Protein AF-A0A2E4WDE8-F1 (afdb_monomer_lite)

Radius of gyration: 20.89 Å; chains: 1; bounding box: 68×28×37 Å

Foldseek 3Di:
DCPVVVVVVVVVVVVVVVVVVPVPPAFDADDDDLQPQARHWYWDQDPVRDIWTAGAHPNDGPTQDDDDFKGKAADDDPNHHDDFIWIAGNVGDIDTD

Secondary structure (DSSP, 8-state):
-HHHHHHHHHHHHHHHHHHHHT---PPPBP-S-GGG--SEEEEEE-TTS-EEEEEEETTEEEES--STTEEEEEEEETTEEEEEEEEEETTS-EEE-

Structure (mmCIF, N/CA/C/O backbone):
data_AF-A0A2E4WDE8-F1
#
_entry.id   AF-A0A2E4WDE8-F1
#
loop_
_atom_site.group_PDB
_atom_site.id
_atom_site.type_symbol
_atom_site.label_atom_id
_atom_site.label_alt_id
_atom_site.label_comp_id
_atom_site.label_asym_id
_atom_site.label_entity_id
_atom_site.label_seq_id
_atom_site.pdbx_PDB_ins_code
_atom_site.Cartn_x
_atom_site.Cartn_y
_atom_site.Cartn_z
_atom_site.occupancy
_atom_site.B_iso_or_equiv
_atom_site.auth_seq_id
_atom_site.auth_comp_id
_atom_site.auth_asym_id
_atom_site.auth_atom_id
_atom_site.pdbx_PDB_model_num
ATOM 1 N N . MET A 1 1 ? -55.216 -14.079 -14.958 1.00 58.38 1 MET A N 1
ATOM 2 C CA . MET A 1 1 ? -54.061 -14.971 -15.204 1.00 58.38 1 MET A CA 1
ATOM 3 C C . MET A 1 1 ? -52.707 -14.242 -15.320 1.00 58.38 1 MET A C 1
ATOM 5 O O . MET A 1 1 ? -51.706 -14.833 -14.955 1.00 58.38 1 MET A O 1
ATOM 9 N N . GLY A 1 2 ? -52.631 -12.964 -15.734 1.00 60.12 2 GLY A N 1
ATOM 10 C CA . GLY A 1 2 ? -51.340 -12.286 -16.002 1.00 60.12 2 GLY A CA 1
ATOM 11 C C . GLY A 1 2 ? -50.554 -11.700 -14.812 1.00 60.12 2 GLY A C 1
ATOM 12 O O . GLY A 1 2 ? -49.348 -11.511 -14.917 1.00 60.12 2 GLY A O 1
ATOM 13 N N . ARG A 1 3 ? -51.184 -11.439 -13.657 1.00 64.31 3 ARG A N 1
ATOM 14 C CA . ARG A 1 3 ? -50.536 -10.714 -12.536 1.00 64.31 3 ARG A CA 1
ATOM 15 C C . ARG A 1 3 ? -49.392 -11.491 -11.868 1.00 64.31 3 ARG A C 1
ATOM 17 O O . ARG A 1 3 ? -48.449 -10.881 -11.385 1.00 64.31 3 ARG A O 1
ATOM 24 N N . ASN A 1 4 ? -49.47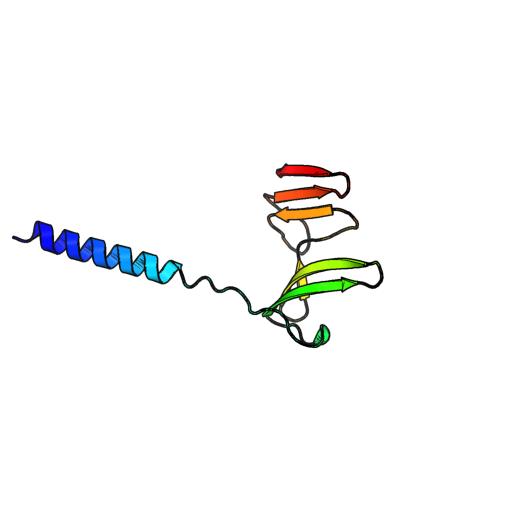4 -12.822 -11.849 1.00 68.06 4 ASN A N 1
ATOM 25 C CA . ASN A 1 4 ? -48.455 -13.689 -11.244 1.00 68.06 4 ASN A CA 1
ATOM 26 C C . ASN A 1 4 ? -47.269 -13.927 -12.190 1.00 68.06 4 ASN A C 1
ATOM 28 O O . ASN A 1 4 ? -46.141 -14.046 -11.733 1.00 68.06 4 ASN A O 1
ATOM 32 N N . ILE A 1 5 ? -47.515 -13.914 -13.504 1.00 73.81 5 ILE A N 1
ATOM 33 C CA . ILE A 1 5 ? -46.475 -14.048 -14.534 1.00 73.81 5 ILE A CA 1
ATOM 34 C C . ILE A 1 5 ? -45.581 -12.804 -14.538 1.00 73.81 5 ILE A C 1
ATOM 36 O O . ILE A 1 5 ? -44.364 -12.931 -14.525 1.00 73.81 5 ILE A O 1
ATOM 40 N N . VAL A 1 6 ? -46.173 -11.606 -14.456 1.00 76.94 6 VAL A N 1
ATOM 41 C CA . VAL A 1 6 ? -45.413 -10.345 -14.378 1.00 76.94 6 VAL A CA 1
ATOM 42 C C . VAL A 1 6 ? -44.604 -10.257 -13.082 1.00 76.94 6 VAL A C 1
ATOM 44 O O . VAL A 1 6 ? -43.461 -9.821 -13.112 1.00 76.94 6 VAL A O 1
ATOM 47 N N . LYS A 1 7 ? -45.154 -10.726 -11.952 1.00 74.00 7 LYS A N 1
ATOM 48 C CA . LYS A 1 7 ? -44.416 -10.800 -10.680 1.00 74.00 7 LYS A CA 1
ATOM 49 C C . LYS A 1 7 ? -43.238 -11.770 -10.751 1.00 74.00 7 LYS A C 1
ATOM 51 O O . LYS A 1 7 ? -42.160 -11.392 -10.317 1.00 74.00 7 LYS A O 1
ATOM 56 N N . ASN A 1 8 ? -43.425 -12.960 -11.329 1.00 76.88 8 ASN A N 1
ATOM 57 C CA . ASN A 1 8 ? -42.338 -13.922 -11.534 1.00 76.88 8 ASN A CA 1
ATOM 58 C C . ASN A 1 8 ? -41.267 -13.389 -12.491 1.00 76.88 8 ASN A C 1
ATOM 60 O O . ASN A 1 8 ? -40.083 -13.603 -12.272 1.00 76.88 8 ASN A O 1
ATOM 64 N N . LEU A 1 9 ? -41.665 -12.679 -13.546 1.00 77.69 9 LEU A N 1
ATOM 65 C CA . LEU A 1 9 ? -40.717 -12.085 -14.484 1.00 77.69 9 LEU A CA 1
ATOM 66 C C . LEU A 1 9 ? -39.915 -10.953 -13.825 1.00 77.69 9 LEU A C 1
ATOM 68 O O . LEU A 1 9 ? -38.704 -10.866 -14.008 1.00 77.69 9 LEU A O 1
ATOM 72 N N . LEU A 1 10 ? -40.576 -10.130 -13.006 1.00 82.50 10 LEU A N 1
ATOM 73 C CA . LEU A 1 10 ? -39.938 -9.055 -12.252 1.00 82.50 10 LEU A CA 1
ATOM 74 C C . LEU A 1 10 ? -38.983 -9.602 -11.183 1.00 82.50 10 LEU A C 1
ATOM 76 O O . LEU A 1 10 ? -37.879 -9.086 -11.040 1.00 82.50 10 LEU A O 1
ATOM 80 N N . THR A 1 11 ? -39.357 -10.665 -10.464 1.00 85.12 11 THR A N 1
ATOM 81 C CA . THR A 1 11 ? -38.459 -11.302 -9.488 1.00 85.12 11 THR A CA 1
ATOM 82 C C . THR A 1 11 ? -37.254 -11.949 -10.162 1.00 85.12 11 THR A C 1
ATOM 84 O O . THR A 1 11 ? -36.149 -11.816 -9.647 1.00 85.12 11 THR A O 1
ATOM 87 N N . ILE A 1 12 ? -37.418 -12.574 -11.333 1.00 87.31 12 ILE A N 1
ATOM 88 C CA . ILE A 1 12 ? -36.296 -13.111 -12.121 1.00 87.31 12 ILE A CA 1
ATOM 89 C C . ILE A 1 12 ? -35.362 -11.985 -12.587 1.00 87.31 12 ILE A C 1
ATOM 91 O O . ILE A 1 12 ? -34.147 -12.120 -12.465 1.00 87.31 12 ILE A O 1
ATOM 95 N N . MET A 1 13 ? -35.901 -10.856 -13.061 1.00 86.00 13 MET A N 1
ATOM 96 C CA . MET A 1 13 ? -35.086 -9.699 -13.452 1.00 86.00 13 MET A CA 1
ATOM 97 C C . MET A 1 13 ? -34.313 -9.096 -12.274 1.00 86.00 13 MET A C 1
ATOM 99 O O . MET A 1 13 ? -33.140 -8.766 -12.424 1.00 86.00 13 MET A O 1
ATOM 103 N N . VAL A 1 14 ? -34.931 -8.995 -11.094 1.00 87.00 14 VAL A N 1
ATOM 104 C CA . VAL A 1 14 ? -34.262 -8.513 -9.874 1.00 87.00 14 VAL A CA 1
ATOM 105 C C . VAL A 1 14 ? -33.170 -9.485 -9.417 1.00 87.00 14 VAL A C 1
ATOM 107 O O . VAL A 1 14 ? -32.073 -9.045 -9.088 1.00 87.00 14 VAL A O 1
ATOM 110 N N . LEU A 1 15 ? -33.419 -10.798 -9.450 1.00 82.06 15 LEU A N 1
ATOM 111 C CA . LEU A 1 15 ? -32.408 -11.813 -9.127 1.00 82.06 15 LEU A CA 1
ATOM 112 C C . LEU A 1 15 ? -31.225 -11.770 -10.101 1.00 82.06 15 LEU A C 1
ATOM 114 O O . LEU A 1 15 ? -30.081 -11.870 -9.671 1.00 82.06 15 LEU A O 1
ATOM 118 N N . TYR A 1 16 ? -31.483 -11.559 -11.394 1.00 82.31 16 TYR A N 1
ATOM 119 C CA . TYR A 1 16 ? -30.431 -11.393 -12.396 1.00 82.31 16 TYR A CA 1
ATOM 120 C C . TYR A 1 16 ? -29.601 -10.127 -12.146 1.00 82.31 16 TYR A C 1
ATOM 122 O O . TYR A 1 16 ? -28.375 -10.183 -12.167 1.00 82.31 16 TYR A O 1
ATOM 130 N N . LEU A 1 17 ? -30.249 -9.003 -11.820 1.00 78.06 17 LEU A N 1
ATOM 131 C CA . LEU A 1 17 ? -29.558 -7.759 -11.476 1.00 78.06 17 LEU A CA 1
ATOM 132 C C . LEU A 1 17 ? -28.651 -7.944 -10.244 1.00 78.06 17 LEU A C 1
ATOM 134 O O . LEU A 1 17 ? -27.495 -7.530 -10.261 1.00 78.06 17 LEU A O 1
ATOM 138 N N . LEU A 1 18 ? -29.135 -8.640 -9.209 1.00 75.19 18 LEU A N 1
ATOM 139 C CA . LEU A 1 18 ? -28.359 -8.955 -8.002 1.00 75.19 18 LEU A CA 1
ATOM 140 C C . LEU A 1 18 ? -27.168 -9.886 -8.286 1.00 75.19 18 LEU A C 1
ATOM 142 O O . LEU A 1 18 ? -26.100 -9.694 -7.711 1.00 75.19 18 LEU A O 1
ATOM 146 N N . LEU A 1 19 ? -27.317 -10.842 -9.209 1.00 70.50 19 LEU A N 1
ATOM 147 C CA . LEU A 1 19 ? -26.232 -11.725 -9.660 1.00 70.50 19 LEU A CA 1
ATOM 148 C C . LEU A 1 19 ? -25.153 -10.985 -10.471 1.00 70.50 19 LEU A C 1
ATOM 150 O O . LEU A 1 19 ? -23.998 -11.401 -10.478 1.00 70.50 19 LEU A O 1
ATOM 154 N N . THR A 1 20 ? -25.497 -9.882 -11.144 1.00 64.81 20 THR A N 1
ATOM 155 C CA . THR A 1 20 ? -24.503 -9.063 -11.865 1.00 64.81 20 THR A CA 1
ATOM 156 C C . THR A 1 20 ? -23.687 -8.151 -10.947 1.00 64.81 20 THR A C 1
ATOM 158 O O . THR A 1 20 ? -22.542 -7.843 -11.266 1.00 64.81 20 THR A O 1
ATOM 161 N N . ILE A 1 21 ? -24.225 -7.768 -9.782 1.00 63.91 21 ILE A N 1
ATOM 162 C CA . ILE A 1 21 ? -23.531 -6.909 -8.803 1.00 63.91 21 ILE A CA 1
ATOM 163 C C . ILE A 1 21 ? -22.405 -7.672 -8.080 1.00 63.91 21 ILE A C 1
ATOM 165 O O . ILE A 1 21 ? -21.464 -7.058 -7.584 1.00 63.91 21 ILE A O 1
ATOM 169 N N . SER A 1 22 ? -22.450 -9.009 -8.044 1.00 59.06 22 SER A N 1
ATOM 170 C CA . SER A 1 22 ? -21.446 -9.823 -7.343 1.00 59.06 22 SER A CA 1
ATOM 171 C C . SER A 1 22 ? -20.131 -10.009 -8.104 1.00 59.06 22 SER A C 1
ATOM 173 O O . SER A 1 22 ? -19.200 -10.588 -7.552 1.00 59.06 22 SER A O 1
ATOM 175 N N . GLN A 1 23 ? -20.024 -9.533 -9.347 1.00 56.62 23 GLN A N 1
ATOM 176 C CA . GLN A 1 23 ? -18.748 -9.489 -10.069 1.00 56.62 23 GLN A CA 1
ATOM 177 C C . GLN A 1 23 ? -17.976 -8.238 -9.619 1.00 56.62 23 GLN A C 1
ATOM 179 O O . GLN A 1 23 ? -17.759 -7.304 -10.389 1.00 56.62 23 GLN A O 1
ATOM 184 N N . ALA A 1 24 ? -17.644 -8.167 -8.329 1.00 57.81 24 ALA A N 1
ATOM 185 C CA . ALA A 1 24 ? -16.759 -7.137 -7.812 1.00 57.81 24 ALA A CA 1
ATOM 186 C C . ALA A 1 24 ? -15.355 -7.423 -8.358 1.00 57.81 24 ALA A C 1
ATOM 188 O O . ALA A 1 24 ? -14.759 -8.454 -8.053 1.00 57.81 24 ALA A O 1
ATOM 189 N N . TRP A 1 25 ? -14.860 -6.530 -9.211 1.00 60.31 25 TRP A N 1
ATOM 190 C CA . TRP A 1 25 ? -13.540 -6.607 -9.828 1.00 60.31 25 TRP A CA 1
ATOM 191 C C . TRP A 1 25 ? -12.476 -6.298 -8.772 1.00 60.31 25 TRP A C 1
ATOM 193 O O . TRP A 1 25 ? -11.971 -5.181 -8.694 1.00 60.31 25 TRP A O 1
ATOM 203 N N . SER A 1 26 ? -12.179 -7.263 -7.904 1.00 72.25 26 SER A N 1
ATOM 204 C CA . SER A 1 26 ? -11.007 -7.186 -7.037 1.00 72.25 26 SER A CA 1
ATOM 205 C C . SER A 1 26 ? -9.757 -7.376 -7.889 1.00 72.25 26 SER A C 1
ATOM 207 O O . SER A 1 26 ? -9.688 -8.327 -8.674 1.00 72.25 26 SER A O 1
ATOM 209 N N . LEU A 1 27 ? -8.776 -6.485 -7.739 1.00 84.31 27 LEU A N 1
ATOM 210 C CA . LEU A 1 27 ? -7.478 -6.651 -8.382 1.00 84.31 27 LEU A CA 1
ATOM 211 C C . LEU A 1 27 ? -6.790 -7.927 -7.864 1.00 84.31 27 LEU A C 1
ATOM 213 O O . LEU A 1 27 ? -7.007 -8.320 -6.714 1.00 84.31 27 LEU A O 1
ATOM 217 N N . PRO A 1 28 ? -5.978 -8.596 -8.698 1.00 89.75 28 PRO A N 1
ATOM 218 C CA . PRO A 1 28 ? -5.184 -9.732 -8.255 1.00 89.75 28 PRO A CA 1
ATOM 219 C C . PRO A 1 28 ? -4.173 -9.307 -7.184 1.00 89.75 28 PRO A C 1
ATOM 221 O O . PRO A 1 28 ? -3.790 -8.139 -7.092 1.00 89.75 28 PRO A O 1
ATOM 224 N N . VAL A 1 29 ? -3.711 -10.274 -6.394 1.00 87.75 29 VAL A N 1
ATOM 225 C CA . VAL A 1 29 ? -2.617 -10.047 -5.444 1.00 87.75 29 VAL A CA 1
ATOM 226 C C . VAL A 1 29 ? -1.331 -9.778 -6.222 1.00 87.75 29 VAL A C 1
ATOM 228 O O . VAL A 1 29 ? -1.073 -10.423 -7.238 1.00 87.75 29 VAL A O 1
ATOM 231 N N . CYS A 1 30 ? -0.526 -8.823 -5.762 1.00 88.69 30 CYS A N 1
ATOM 232 C CA . CYS A 1 30 ? 0.787 -8.596 -6.351 1.00 88.69 30 CYS A CA 1
ATOM 233 C C . CYS A 1 30 ? 1.729 -9.782 -6.077 1.00 88.69 30 CYS A C 1
ATOM 235 O O . CYS A 1 30 ? 1.959 -10.146 -4.922 1.00 88.69 30 CYS A O 1
ATOM 237 N N . GLU A 1 31 ? 2.302 -10.356 -7.135 1.00 88.75 31 GLU A N 1
ATOM 238 C CA . GLU A 1 31 ? 3.258 -11.466 -7.077 1.00 88.75 31 GLU A CA 1
ATOM 239 C C . GLU A 1 31 ? 4.588 -11.077 -7.743 1.00 88.75 31 GLU A C 1
ATOM 241 O O . GLU A 1 31 ? 4.624 -10.267 -8.670 1.00 88.75 31 GLU A O 1
ATOM 246 N N . GLY A 1 32 ? 5.694 -11.673 -7.285 1.00 85.75 32 GLY A N 1
ATOM 247 C CA . GLY A 1 32 ? 7.030 -11.433 -7.842 1.00 85.75 32 GLY A CA 1
ATOM 248 C C . GLY A 1 32 ? 7.665 -10.111 -7.398 1.00 85.75 32 GLY A C 1
ATOM 249 O O . GLY A 1 32 ? 7.297 -9.552 -6.365 1.00 85.75 32 GLY A O 1
ATOM 250 N N . ASP A 1 33 ? 8.646 -9.636 -8.169 1.00 85.25 33 ASP A N 1
ATOM 251 C CA . ASP A 1 33 ? 9.411 -8.424 -7.854 1.00 85.25 33 ASP A CA 1
ATOM 252 C C . ASP A 1 33 ? 8.549 -7.157 -7.874 1.00 85.25 33 ASP A C 1
ATOM 254 O O . ASP A 1 33 ? 7.778 -6.930 -8.808 1.00 85.25 33 ASP A O 1
ATOM 258 N N . GLU A 1 34 ? 8.769 -6.279 -6.891 1.00 78.81 34 GLU A N 1
ATOM 259 C CA . GLU A 1 34 ? 8.053 -5.004 -6.726 1.00 78.81 34 GLU A CA 1
ATOM 260 C C . GLU A 1 34 ? 8.092 -4.109 -7.976 1.00 78.81 34 GLU A C 1
ATOM 262 O O . GLU A 1 34 ? 7.138 -3.389 -8.259 1.00 78.81 34 GLU A O 1
ATOM 267 N N . SER A 1 35 ? 9.163 -4.187 -8.774 1.00 80.56 35 SER A N 1
ATOM 268 C CA . SER A 1 35 ? 9.308 -3.408 -10.013 1.00 80.56 35 SER A CA 1
ATOM 269 C C . SER A 1 35 ? 8.328 -3.829 -11.116 1.00 80.56 35 SER A C 1
ATOM 271 O O . SER A 1 35 ? 8.106 -3.067 -12.055 1.00 80.56 35 SER A O 1
ATOM 273 N N . ASN A 1 36 ? 7.740 -5.024 -11.009 1.00 84.06 36 ASN A N 1
ATOM 274 C CA . ASN A 1 36 ? 6.786 -5.570 -11.975 1.00 84.06 36 ASN A CA 1
ATOM 275 C C . ASN A 1 36 ? 5.327 -5.406 -11.532 1.00 84.06 36 ASN A C 1
ATOM 277 O O . ASN A 1 36 ? 4.419 -5.776 -12.278 1.00 84.06 36 ASN A O 1
ATOM 281 N N . TRP A 1 37 ? 5.081 -4.881 -10.329 1.00 86.81 37 TRP A N 1
ATOM 282 C CA . TRP A 1 37 ? 3.734 -4.772 -9.780 1.00 86.81 37 TRP A CA 1
ATOM 283 C C . TRP A 1 37 ? 2.909 -3.743 -10.556 1.00 86.81 37 TRP A C 1
ATOM 285 O O . TRP A 1 37 ? 3.171 -2.540 -10.548 1.00 86.81 37 TRP A O 1
ATOM 295 N N . GLN A 1 38 ? 1.910 -4.256 -11.270 1.00 86.56 38 GLN A N 1
ATOM 296 C CA . GLN A 1 38 ? 1.067 -3.522 -12.204 1.00 86.56 38 GLN A CA 1
ATOM 297 C C . GLN A 1 38 ? -0.363 -4.050 -12.074 1.00 86.56 38 GLN A C 1
ATOM 299 O O . GLN A 1 38 ? -0.603 -5.241 -12.254 1.00 86.56 38 GLN A O 1
ATOM 304 N N . ASN A 1 39 ? -1.315 -3.160 -11.803 1.00 87.56 39 ASN A N 1
ATOM 305 C CA . ASN A 1 39 ? -2.735 -3.475 -11.626 1.00 87.56 39 ASN A CA 1
ATOM 306 C C . ASN A 1 39 ? -2.983 -4.604 -10.610 1.00 87.56 39 ASN A C 1
ATOM 308 O O . ASN A 1 39 ? -3.677 -5.576 -10.907 1.00 87.56 39 ASN A O 1
ATOM 312 N N . CYS A 1 40 ? -2.413 -4.479 -9.414 1.00 87.88 40 CYS A N 1
ATOM 313 C CA . CYS A 1 40 ? -2.543 -5.472 -8.350 1.00 87.88 40 CYS A CA 1
ATOM 314 C C . CYS A 1 40 ? -2.674 -4.806 -6.973 1.00 87.88 40 CYS A C 1
ATOM 316 O O . CYS A 1 40 ? -2.327 -3.637 -6.808 1.00 87.88 40 CYS A O 1
ATOM 318 N N . GLU A 1 41 ? -3.179 -5.536 -5.982 1.00 87.31 41 GLU A N 1
ATOM 319 C CA . GLU A 1 41 ? -3.203 -5.103 -4.580 1.00 87.31 41 GLU A CA 1
ATOM 320 C C . GLU A 1 41 ? -2.151 -5.881 -3.777 1.00 87.31 41 GLU A C 1
ATOM 322 O O . GLU A 1 41 ? -2.058 -7.107 -3.865 1.00 87.31 41 GLU A O 1
ATOM 327 N N . GLY A 1 42 ? -1.320 -5.173 -3.010 1.00 83.12 42 GLY A N 1
ATOM 328 C CA . GLY A 1 42 ? -0.164 -5.773 -2.344 1.00 83.12 42 GLY A CA 1
ATOM 329 C C . GLY A 1 42 ? 0.290 -5.026 -1.096 1.00 83.12 42 GLY A C 1
ATOM 330 O O . GLY A 1 42 ? -0.251 -3.981 -0.731 1.00 83.12 42 GLY A O 1
ATOM 331 N N . SER A 1 43 ? 1.292 -5.586 -0.413 1.00 80.62 43 SER A N 1
ATOM 332 C CA . SER A 1 43 ? 1.954 -4.949 0.729 1.00 80.62 43 SER A CA 1
ATOM 333 C C . SER A 1 43 ? 3.469 -4.952 0.558 1.00 80.62 43 SER A C 1
ATOM 335 O O . SER A 1 43 ? 4.058 -6.009 0.352 1.00 80.62 43 SER A O 1
ATOM 337 N N . LEU A 1 44 ? 4.097 -3.786 0.691 1.00 74.44 44 LEU A N 1
ATOM 338 C CA . LEU A 1 44 ? 5.538 -3.594 0.538 1.00 74.44 44 LEU A CA 1
ATOM 339 C C . LEU A 1 44 ? 6.152 -3.098 1.847 1.00 74.44 44 LEU A C 1
ATOM 341 O O . LEU A 1 44 ? 5.623 -2.189 2.485 1.00 74.44 44 LEU A O 1
ATOM 345 N N . ARG A 1 45 ? 7.268 -3.697 2.272 1.00 71.94 45 ARG A N 1
ATOM 346 C CA . ARG A 1 45 ? 8.003 -3.285 3.475 1.00 71.94 45 ARG A CA 1
ATOM 347 C C . ARG A 1 45 ? 9.222 -2.466 3.064 1.00 71.94 45 ARG A C 1
ATOM 349 O O . ARG A 1 45 ? 10.100 -2.970 2.378 1.00 71.94 45 ARG A O 1
ATOM 356 N N . SER A 1 46 ? 9.288 -1.216 3.512 1.00 65.31 46 SER A N 1
ATOM 357 C CA . SER A 1 46 ? 10.438 -0.337 3.265 1.00 65.31 46 SER A CA 1
ATOM 358 C C . SER A 1 46 ? 11.600 -0.620 4.224 1.00 65.31 46 SER A C 1
ATOM 360 O O . SER A 1 46 ? 11.429 -1.240 5.276 1.00 65.31 46 SER A O 1
ATOM 362 N N . ALA A 1 47 ? 12.782 -0.092 3.895 1.00 68.69 47 ALA A N 1
ATOM 363 C CA . ALA A 1 47 ? 14.004 -0.156 4.699 1.00 68.69 47 ALA A CA 1
ATOM 364 C C . ALA A 1 47 ? 13.848 0.412 6.125 1.00 68.69 47 ALA A C 1
ATOM 366 O O . ALA A 1 47 ? 14.618 0.070 7.016 1.00 68.69 47 ALA A O 1
ATOM 367 N N . THR A 1 48 ? 12.847 1.267 6.357 1.00 66.06 48 THR A N 1
ATOM 368 C CA . THR A 1 48 ? 12.523 1.838 7.677 1.00 66.06 48 THR A CA 1
ATOM 369 C C . THR A 1 48 ? 11.453 1.052 8.445 1.00 66.06 48 THR A C 1
ATOM 371 O O . THR A 1 48 ? 10.912 1.563 9.426 1.00 66.06 48 THR A O 1
ATOM 374 N N . GLU A 1 49 ? 11.157 -0.177 8.003 1.00 67.56 49 GLU A N 1
ATOM 375 C CA . GLU A 1 49 ? 10.139 -1.103 8.525 1.00 67.56 49 GLU A CA 1
ATOM 376 C C . GLU A 1 49 ? 8.672 -0.699 8.320 1.00 67.56 49 GLU A C 1
ATOM 378 O O . GLU A 1 49 ? 7.758 -1.407 8.749 1.00 67.56 49 GLU A O 1
ATOM 383 N N . THR A 1 50 ? 8.421 0.399 7.614 1.00 62.19 50 THR A N 1
ATOM 384 C CA . THR A 1 50 ? 7.068 0.826 7.247 1.00 62.19 50 THR A CA 1
ATOM 385 C C . THR A 1 50 ? 6.442 -0.150 6.248 1.00 62.19 50 THR A C 1
ATOM 387 O O . THR A 1 50 ? 7.080 -0.505 5.255 1.00 62.19 50 THR A O 1
ATOM 390 N N . ILE A 1 51 ? 5.193 -0.565 6.499 1.00 67.88 51 ILE A N 1
ATOM 391 C CA . ILE A 1 51 ? 4.407 -1.422 5.598 1.00 67.88 51 ILE A CA 1
ATOM 392 C C . ILE A 1 51 ? 3.404 -0.567 4.813 1.00 67.88 51 ILE A C 1
ATOM 394 O O . ILE A 1 51 ? 2.514 0.073 5.382 1.00 67.88 51 ILE A O 1
ATOM 398 N N . TYR A 1 52 ? 3.548 -0.605 3.496 1.00 68.44 52 TYR A N 1
ATOM 399 C CA . TYR A 1 52 ? 2.726 0.066 2.503 1.00 68.44 52 TYR A CA 1
ATOM 400 C C . TYR A 1 52 ? 1.730 -0.933 1.928 1.00 68.44 52 TYR A C 1
ATOM 402 O O . TYR A 1 52 ? 2.127 -1.787 1.146 1.00 68.44 52 TYR A O 1
ATOM 410 N N . THR A 1 53 ? 0.457 -0.845 2.311 1.00 75.81 53 THR A N 1
ATOM 411 C CA . THR A 1 53 ? -0.614 -1.684 1.749 1.00 75.81 53 THR A CA 1
ATOM 412 C C . THR A 1 53 ? -1.488 -0.842 0.827 1.00 75.81 53 THR A C 1
ATOM 414 O O . THR A 1 53 ? -1.934 0.242 1.220 1.00 75.81 53 THR A O 1
ATOM 417 N N . GLY A 1 54 ? -1.712 -1.310 -0.399 1.00 77.31 54 GLY A N 1
ATOM 418 C CA . GLY A 1 54 ? -2.487 -0.563 -1.384 1.00 77.31 54 GLY A CA 1
ATOM 419 C C . GLY A 1 54 ? -2.435 -1.140 -2.791 1.00 77.31 54 GLY A C 1
ATOM 420 O O . GLY A 1 54 ? -1.900 -2.227 -3.019 1.00 77.31 54 GLY A O 1
ATOM 421 N N . VAL A 1 55 ? -3.014 -0.380 -3.718 1.00 83.31 55 VAL A N 1
ATOM 422 C CA . VAL A 1 55 ? -3.069 -0.719 -5.137 1.00 83.31 55 VAL A CA 1
ATOM 423 C C . VAL A 1 55 ? -1.804 -0.220 -5.823 1.00 83.31 55 VAL A C 1
ATOM 425 O O . VAL A 1 55 ? -1.354 0.900 -5.595 1.00 83.31 55 VAL A O 1
ATOM 428 N N . PHE A 1 56 ? -1.244 -1.052 -6.689 1.00 83.94 56 PHE A N 1
ATOM 429 C CA . PHE A 1 56 ? -0.130 -0.712 -7.559 1.00 83.94 56 PHE A CA 1
ATOM 430 C C . PHE A 1 56 ? -0.639 -0.693 -8.991 1.00 83.94 56 PHE A C 1
ATOM 432 O O . PHE A 1 56 ? -1.130 -1.707 -9.490 1.00 83.94 56 PHE A O 1
ATOM 439 N N . LYS A 1 57 ? -0.544 0.453 -9.663 1.00 79.94 57 LYS A N 1
ATOM 440 C CA . LYS A 1 57 ? -1.023 0.641 -11.034 1.00 79.94 57 LYS A CA 1
ATOM 441 C C . LYS A 1 57 ? -0.042 1.499 -11.815 1.00 79.94 57 LYS A C 1
ATOM 443 O O . LYS A 1 57 ? 0.351 2.554 -11.339 1.00 79.94 57 LYS A O 1
ATOM 448 N N . ASP A 1 58 ? 0.369 1.040 -12.99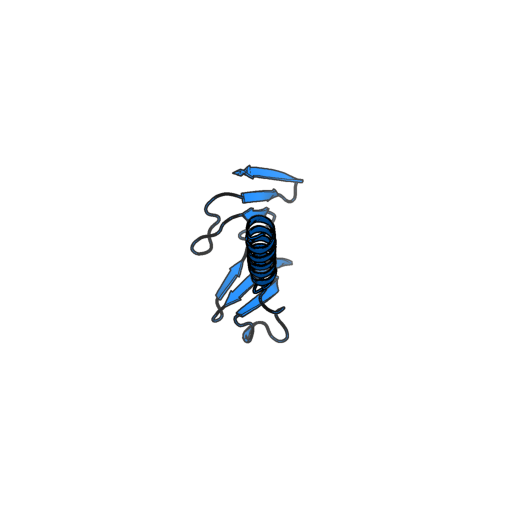6 1.00 74.50 58 ASP A N 1
ATOM 449 C CA . ASP A 1 58 ? 1.297 1.772 -13.869 1.00 74.50 58 ASP A CA 1
ATOM 450 C C . ASP A 1 58 ? 2.620 2.163 -13.168 1.00 74.50 58 ASP A C 1
ATOM 452 O O . ASP A 1 58 ? 3.241 3.174 -13.483 1.00 74.50 58 ASP A O 1
ATOM 456 N N . GLY A 1 59 ? 3.063 1.352 -12.196 1.00 66.56 59 GLY A N 1
ATOM 457 C CA . GLY A 1 59 ? 4.248 1.616 -11.368 1.00 66.56 59 GLY A CA 1
ATOM 458 C C . GLY A 1 59 ? 4.038 2.651 -10.253 1.00 66.56 59 GLY A C 1
ATOM 459 O O . GLY A 1 59 ? 4.990 3.006 -9.561 1.00 66.56 59 GLY A O 1
ATOM 460 N N . ILE A 1 60 ? 2.808 3.129 -10.060 1.00 67.12 60 ILE A N 1
ATOM 461 C CA . ILE A 1 60 ? 2.422 4.080 -9.018 1.00 67.12 60 ILE A CA 1
ATOM 462 C C . ILE A 1 60 ? 1.761 3.311 -7.872 1.00 67.12 60 ILE A C 1
ATOM 464 O O . ILE A 1 60 ? 0.828 2.533 -8.081 1.00 67.12 60 ILE A O 1
ATOM 468 N N . PHE A 1 6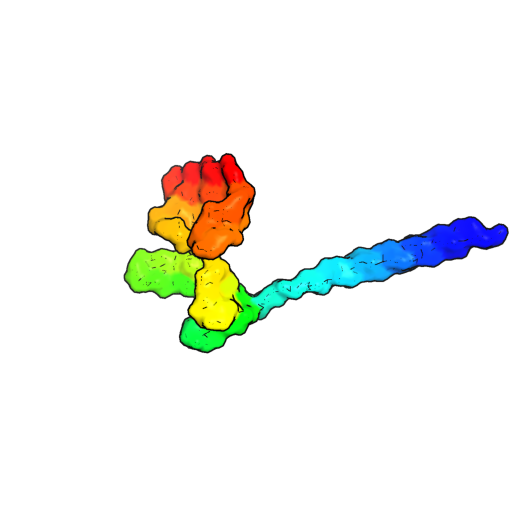1 ? 2.253 3.531 -6.651 1.00 70.81 61 PHE A N 1
ATOM 469 C CA . PHE A 1 61 ? 1.610 3.043 -5.436 1.00 70.81 61 PHE A CA 1
ATOM 470 C C . PHE A 1 61 ? 0.523 4.023 -4.989 1.00 70.81 61 PHE A C 1
ATOM 472 O O . PHE A 1 61 ? 0.811 5.127 -4.529 1.00 70.81 61 PHE A O 1
ATOM 479 N N . GLU A 1 62 ? -0.726 3.591 -5.087 1.00 67.81 62 GLU A N 1
ATOM 480 C CA . GLU A 1 62 ? -1.897 4.273 -4.553 1.00 67.81 62 GLU A CA 1
ATOM 481 C C . GLU A 1 62 ? -2.313 3.564 -3.260 1.00 67.81 62 GLU A C 1
ATOM 483 O O . GLU A 1 62 ? -3.160 2.666 -3.252 1.00 67.81 62 GLU A O 1
ATOM 488 N N . GLY A 1 63 ? -1.670 3.908 -2.143 1.00 60.47 63 GLY A N 1
ATOM 489 C CA . GLY A 1 63 ? -1.946 3.227 -0.882 1.00 60.47 63 GLY A CA 1
ATOM 490 C C . GLY A 1 63 ? -2.005 4.090 0.364 1.00 60.47 63 GLY A C 1
ATOM 491 O O . GLY A 1 63 ? -1.736 5.288 0.373 1.00 60.47 63 GLY A O 1
ATOM 492 N N . ARG A 1 64 ? -2.439 3.410 1.429 1.00 54.62 64 ARG A N 1
ATOM 493 C CA . ARG A 1 64 ? -3.187 3.963 2.566 1.00 54.62 64 ARG A CA 1
ATOM 494 C C . ARG A 1 64 ? -2.345 4.436 3.757 1.00 54.62 64 ARG A C 1
ATOM 496 O O . ARG A 1 64 ? -2.886 4.826 4.783 1.00 54.62 64 ARG A O 1
ATOM 503 N N . ASN A 1 65 ? -1.022 4.415 3.660 1.00 55.19 65 ASN A N 1
ATOM 504 C CA . ASN A 1 65 ? -0.160 4.721 4.804 1.00 55.19 65 ASN A CA 1
ATOM 505 C C . ASN A 1 65 ? 0.910 5.736 4.404 1.00 55.19 65 ASN A C 1
ATOM 507 O O . ASN A 1 65 ? 2.021 5.382 4.011 1.00 55.19 65 ASN A O 1
ATOM 511 N N . GLY A 1 66 ? 0.544 7.011 4.514 1.00 51.34 66 GLY A N 1
ATOM 512 C CA . GLY A 1 66 ? 1.504 8.085 4.697 1.00 51.34 66 GLY A CA 1
ATOM 513 C C . GLY A 1 66 ? 1.796 8.212 6.189 1.00 51.34 66 GLY A C 1
ATOM 514 O O . GLY A 1 66 ? 0.895 8.498 6.965 1.00 51.34 66 GLY A O 1
ATOM 515 N N . GLU A 1 67 ? 3.062 8.028 6.546 1.00 42.56 67 GLU A N 1
ATOM 516 C CA . GLU A 1 67 ? 3.674 8.401 7.826 1.00 42.56 67 GLU A CA 1
ATOM 517 C C . GLU A 1 67 ? 3.626 7.387 8.983 1.00 42.56 67 GLU A C 1
ATOM 519 O O . GLU A 1 67 ? 2.660 6.682 9.272 1.00 42.56 67 GLU A O 1
ATOM 524 N N . LYS A 1 68 ? 4.788 7.298 9.633 1.00 47.12 68 LYS A N 1
ATOM 525 C CA . LYS A 1 68 ? 5.156 6.324 10.656 1.00 47.12 68 LYS A CA 1
ATOM 526 C C . LYS A 1 68 ? 4.175 6.399 11.833 1.00 47.12 68 LYS A C 1
ATOM 528 O O . LYS A 1 68 ? 4.122 7.402 12.537 1.00 47.12 68 LYS A O 1
ATOM 533 N N . GLY A 1 69 ? 3.444 5.310 12.045 1.00 52.66 69 GLY A N 1
ATOM 534 C CA . GLY A 1 69 ? 2.582 5.094 13.205 1.00 52.66 69 GLY A CA 1
ATOM 535 C C . GLY A 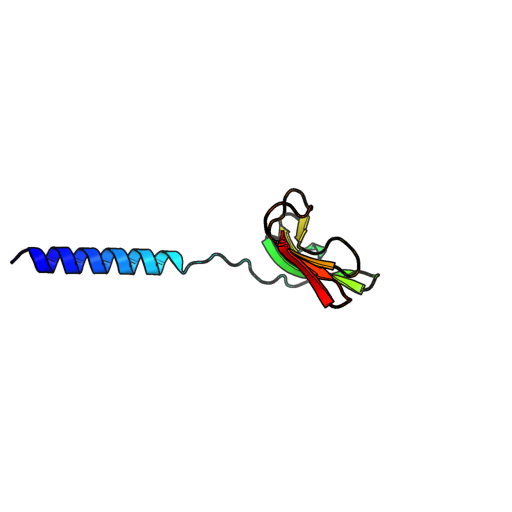1 69 ? 1.135 5.555 13.072 1.00 52.66 69 GLY A C 1
ATOM 536 O O . GLY A 1 69 ? 0.437 5.668 14.081 1.00 52.66 69 GLY A O 1
ATOM 537 N N . ILE A 1 70 ? 0.676 5.798 11.840 1.00 58.34 70 ILE A N 1
ATOM 538 C CA . ILE A 1 70 ? -0.723 6.095 11.531 1.00 58.34 70 ILE A CA 1
ATOM 539 C C . ILE A 1 70 ? -1.188 5.159 10.410 1.00 58.34 70 ILE A C 1
ATOM 541 O O . ILE A 1 70 ? -0.629 5.134 9.319 1.00 58.34 70 ILE A O 1
ATOM 545 N N . LYS A 1 71 ? -2.226 4.370 10.682 1.00 65.56 71 LYS A N 1
ATOM 546 C CA . LYS A 1 71 ? -2.960 3.571 9.696 1.00 65.56 71 LYS A CA 1
ATOM 547 C C . LYS A 1 71 ? -4.238 4.306 9.354 1.00 65.56 71 LYS A C 1
ATOM 549 O O . L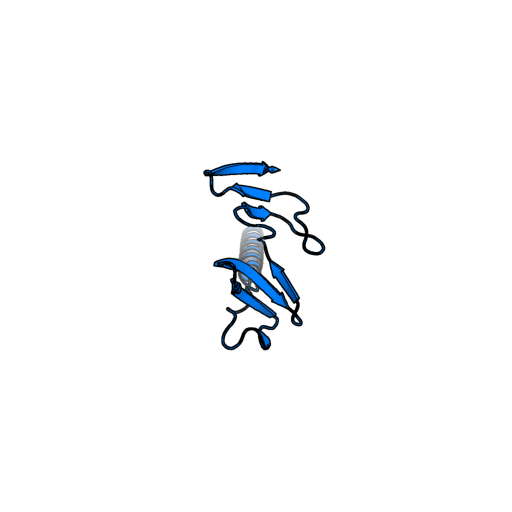YS A 1 71 ? -5.101 4.398 10.221 1.00 65.56 71 LYS A O 1
ATOM 554 N N . TYR A 1 72 ? -4.407 4.804 8.139 1.00 65.75 72 TYR A N 1
ATOM 555 C CA . TYR A 1 72 ? -5.677 5.417 7.757 1.00 65.75 72 TYR A CA 1
ATOM 556 C C . TYR A 1 72 ? -6.480 4.492 6.849 1.00 65.75 72 TYR A C 1
ATOM 558 O O . TYR A 1 72 ? -5.959 3.834 5.959 1.00 65.75 72 TYR A O 1
ATOM 566 N N . VAL A 1 73 ? -7.777 4.407 7.121 1.00 68.75 73 VAL A N 1
ATOM 567 C CA . VAL A 1 73 ? -8.767 3.661 6.354 1.00 68.75 73 VAL A CA 1
ATOM 568 C C . VAL A 1 73 ? -9.842 4.649 5.918 1.00 68.75 73 VAL A C 1
ATOM 570 O O . VAL A 1 73 ? -10.865 4.781 6.577 1.00 68.75 73 VAL A O 1
ATOM 573 N N . GLY A 1 74 ? -9.604 5.378 4.832 1.00 64.12 74 GLY A N 1
ATOM 574 C CA . GLY A 1 74 ? -10.603 6.243 4.198 1.00 64.12 74 GLY A CA 1
ATOM 575 C C . GLY A 1 74 ? -10.349 6.498 2.725 1.00 64.12 74 GLY A C 1
ATOM 576 O O . GLY A 1 74 ? -9.590 5.753 2.099 1.00 64.12 74 GLY A O 1
ATOM 577 N N . GLU A 1 75 ? -11.019 7.509 2.201 1.00 59.66 75 GLU A N 1
ATOM 578 C CA . GLU A 1 75 ? -10.858 8.012 0.842 1.00 59.66 75 GLU A CA 1
ATOM 579 C C . GLU A 1 75 ? -9.484 8.689 0.660 1.00 59.66 75 GLU A C 1
ATOM 581 O O . GLU A 1 75 ? -8.937 9.318 1.572 1.00 59.66 75 GLU A O 1
ATOM 586 N N . TYR A 1 76 ? -8.898 8.510 -0.525 1.00 61.03 76 TYR A N 1
ATOM 587 C CA . TYR A 1 76 ? -7.633 9.128 -0.923 1.00 61.03 76 TYR A CA 1
ATOM 588 C C . TYR A 1 76 ? -7.810 9.850 -2.239 1.00 61.03 76 TYR A C 1
ATOM 590 O O . TYR A 1 76 ? -8.498 9.366 -3.138 1.00 61.03 76 TYR A O 1
ATOM 598 N N . LYS A 1 77 ? -7.115 10.975 -2.366 1.00 53.16 77 LYS A N 1
ATOM 599 C CA . LYS A 1 77 ? -6.994 11.708 -3.616 1.00 53.16 77 LYS A CA 1
ATOM 600 C C . LYS A 1 77 ? -5.565 12.210 -3.764 1.00 53.16 77 LYS A C 1
ATOM 602 O O . LYS A 1 77 ? -5.015 12.795 -2.830 1.00 53.16 77 LYS A O 1
ATOM 607 N N . ASP A 1 78 ? -4.961 11.942 -4.918 1.00 57.81 78 ASP A N 1
ATOM 608 C CA . ASP A 1 78 ? -3.607 12.391 -5.270 1.00 57.81 78 ASP A CA 1
ATOM 609 C C . ASP A 1 78 ? -2.538 11.999 -4.223 1.00 57.81 78 ASP A C 1
ATOM 611 O O . ASP A 1 78 ? -1.631 12.764 -3.908 1.00 57.81 78 ASP A O 1
ATOM 615 N N . GLY A 1 79 ? -2.675 10.807 -3.626 1.00 56.34 79 GLY A N 1
ATOM 616 C CA . GLY A 1 79 ? -1.755 10.299 -2.597 1.00 56.34 79 GLY A CA 1
ATOM 617 C C . GLY A 1 79 ? -1.937 10.908 -1.201 1.00 56.34 79 GLY A C 1
ATOM 618 O O . GLY A 1 79 ? -1.165 10.599 -0.295 1.00 56.34 79 GLY A O 1
ATOM 619 N N . THR A 1 80 ? -2.963 11.737 -0.995 1.00 53.75 80 THR A N 1
ATOM 620 C CA . THR A 1 80 ? -3.290 12.346 0.303 1.00 53.75 80 THR A CA 1
ATOM 621 C C . THR A 1 80 ? -4.631 11.844 0.835 1.00 53.75 80 THR A C 1
ATOM 623 O O . THR A 1 80 ? -5.541 11.549 0.058 1.00 53.75 80 THR A O 1
ATOM 626 N N . MET A 1 81 ? -4.755 11.727 2.163 1.00 65.31 81 MET A N 1
ATOM 627 C CA . MET A 1 81 ? -6.028 11.402 2.821 1.00 65.31 81 MET A CA 1
ATOM 628 C C . MET A 1 81 ? -7.048 12.495 2.477 1.00 65.31 81 MET A C 1
ATOM 630 O O . MET A 1 81 ? -6.825 13.667 2.789 1.00 65.31 81 MET A O 1
ATOM 634 N N . ASN A 1 82 ? -8.141 12.136 1.808 1.00 63.09 82 ASN A N 1
ATOM 635 C CA . ASN A 1 82 ? -9.123 13.097 1.320 1.00 63.09 82 ASN A CA 1
ATOM 636 C C . ASN A 1 82 ? -10.521 12.491 1.360 1.00 63.09 82 ASN A C 1
ATOM 638 O O . ASN A 1 82 ? -10.807 11.615 0.557 1.00 63.09 82 ASN A O 1
ATOM 642 N N . GLY A 1 83 ? -11.377 12.994 2.251 1.00 68.06 83 GLY A N 1
ATOM 643 C CA . GLY A 1 83 ? -12.743 12.503 2.423 1.00 68.06 83 GLY A CA 1
ATOM 644 C C . GLY A 1 83 ? -12.914 11.676 3.694 1.00 68.06 83 GLY A C 1
ATOM 645 O O . GLY A 1 83 ? -12.139 11.833 4.640 1.00 68.06 83 GLY A O 1
ATOM 646 N N . GLN A 1 84 ? -13.949 10.832 3.723 1.00 76.19 84 GLN A N 1
ATOM 647 C CA . GLN A 1 84 ? -14.313 10.086 4.931 1.00 76.19 84 GLN A CA 1
ATOM 648 C C . GLN A 1 84 ? -13.342 8.935 5.207 1.00 76.19 84 GLN A C 1
ATOM 650 O O . GLN A 1 84 ? -13.020 8.136 4.322 1.00 76.19 84 GLN A O 1
ATOM 655 N N . GLY A 1 85 ? -12.918 8.796 6.460 1.00 72.81 85 GLY A N 1
ATOM 656 C CA . GLY A 1 85 ? -12.003 7.754 6.881 1.00 72.81 85 GLY A CA 1
ATOM 657 C C . GLY A 1 85 ? -11.769 7.630 8.374 1.00 72.81 85 GLY A C 1
ATOM 658 O O . GLY A 1 85 ? -12.256 8.395 9.200 1.00 72.81 85 GLY A O 1
ATOM 659 N N . THR A 1 86 ? -10.997 6.604 8.723 1.00 71.31 86 THR A N 1
ATOM 660 C CA . THR A 1 86 ? -10.567 6.311 10.088 1.00 71.31 86 THR A CA 1
ATOM 661 C C . THR A 1 86 ? -9.048 6.220 10.161 1.00 71.31 86 THR A C 1
ATOM 663 O O . THR A 1 86 ? -8.474 5.255 9.665 1.00 71.31 86 THR A O 1
ATOM 666 N N . ALA A 1 87 ? -8.391 7.172 10.821 1.00 69.44 87 ALA A N 1
ATOM 667 C CA . ALA A 1 87 ? -6.989 7.042 11.216 1.00 69.44 87 ALA A CA 1
ATOM 668 C C . ALA A 1 87 ? -6.888 6.238 12.518 1.00 69.44 87 ALA A C 1
ATOM 670 O O . ALA A 1 87 ? -7.632 6.494 13.459 1.00 69.44 87 ALA A O 1
ATOM 671 N N . THR A 1 88 ? -5.963 5.290 12.598 1.00 69.31 88 THR A N 1
ATOM 672 C CA . THR A 1 88 ? -5.583 4.555 13.805 1.00 69.31 88 THR A CA 1
ATOM 673 C C . THR A 1 88 ? -4.115 4.819 14.073 1.00 69.31 88 THR A C 1
ATOM 675 O O . THR A 1 88 ? -3.268 4.519 13.239 1.00 69.31 88 THR A O 1
ATOM 678 N N . PHE A 1 89 ? -3.819 5.367 15.237 1.00 68.06 89 PHE A N 1
ATOM 679 C CA . PHE A 1 89 ? -2.467 5.675 15.672 1.00 68.06 89 PHE A CA 1
ATOM 680 C C . PHE A 1 89 ? -1.881 4.483 16.448 1.00 68.06 89 PHE A C 1
ATOM 682 O O . PHE A 1 89 ? -2.622 3.721 17.072 1.00 68.06 89 PHE A O 1
ATOM 689 N N . ASP A 1 90 ? -0.557 4.329 16.462 1.00 65.81 90 ASP A N 1
ATOM 690 C CA . ASP A 1 90 ? 0.133 3.236 17.177 1.00 65.81 90 ASP A CA 1
ATOM 691 C C . ASP A 1 90 ? -0.141 3.223 18.690 1.00 65.81 90 ASP A C 1
ATOM 693 O O . ASP A 1 90 ? -0.118 2.177 19.335 1.00 65.81 90 ASP A O 1
ATOM 697 N N . ASN A 1 91 ? -0.455 4.384 19.263 1.00 69.62 91 ASN A N 1
ATOM 698 C CA . ASN A 1 91 ? -0.883 4.538 20.655 1.00 69.62 91 ASN A CA 1
ATOM 699 C C . ASN A 1 91 ? -2.356 4.123 20.891 1.00 69.62 91 ASN A C 1
ATOM 701 O O . ASN A 1 91 ? -2.887 4.339 21.979 1.00 69.62 91 ASN A O 1
ATOM 705 N N . GLY A 1 92 ? -3.025 3.546 19.887 1.00 66.69 92 GLY A N 1
ATOM 706 C CA . GLY A 1 92 ? -4.394 3.032 19.956 1.00 66.69 92 GLY A CA 1
ATOM 707 C C . GLY A 1 92 ? -5.486 4.078 19.731 1.00 66.69 92 GLY A C 1
ATOM 708 O O . GLY A 1 92 ? -6.669 3.726 19.718 1.00 66.69 92 GLY A O 1
ATOM 709 N N . TYR A 1 93 ? -5.124 5.347 19.533 1.00 69.31 93 TYR A N 1
ATOM 710 C CA . TYR A 1 93 ? -6.102 6.395 19.259 1.00 69.31 93 TYR A CA 1
ATOM 711 C C . TYR A 1 93 ? -6.721 6.203 17.877 1.00 69.31 93 TYR A C 1
ATOM 713 O O . TYR A 1 93 ? -6.075 5.715 16.948 1.00 69.31 93 TYR A O 1
ATOM 721 N N . LYS A 1 94 ? -7.988 6.600 17.743 1.00 74.19 94 LYS A N 1
ATOM 722 C CA . LYS A 1 94 ? -8.717 6.573 16.477 1.00 74.19 94 LYS A CA 1
ATOM 723 C C . LYS A 1 94 ? -9.289 7.948 16.180 1.00 74.19 94 LYS A C 1
ATOM 725 O O . LYS A 1 94 ? -9.907 8.552 17.053 1.00 74.19 94 LYS A O 1
ATOM 730 N N . TYR A 1 95 ? -9.103 8.413 14.955 1.00 65.56 95 TYR A N 1
ATOM 731 C CA . TYR A 1 95 ? -9.731 9.620 14.434 1.00 65.56 95 TYR A CA 1
ATOM 732 C C . TYR A 1 95 ? -10.676 9.228 13.306 1.00 65.56 95 TYR A C 1
ATOM 734 O O . TYR A 1 95 ? -10.257 8.519 12.399 1.00 65.56 95 TYR A O 1
ATOM 742 N N . VAL A 1 96 ? -11.928 9.673 13.375 1.00 76.75 96 VAL A N 1
ATOM 743 C CA . VAL A 1 96 ? -12.936 9.466 12.329 1.00 76.75 96 VAL A CA 1
ATOM 744 C C . VAL A 1 96 ? -13.324 10.837 11.795 1.00 76.75 96 VAL A C 1
ATOM 746 O O . VAL A 1 96 ? -13.719 11.697 12.585 1.00 76.75 96 VAL A O 1
ATOM 749 N N . GLY A 1 97 ? -13.198 11.038 10.486 1.00 57.69 97 GLY A N 1
ATOM 750 C CA . GLY A 1 97 ? -13.506 12.296 9.804 1.00 57.69 97 GLY A CA 1
ATOM 751 C C . GLY A 1 97 ? -13.760 12.064 8.333 1.00 57.69 97 GLY A C 1
ATOM 752 O O . GLY A 1 97 ? -13.120 11.133 7.806 1.00 57.69 97 GLY A O 1
#

Sequence (97 aa):
MGRNIVKNLLTIMVLYLLLTISQAWSLPVCEGDESNWQNCEGSLRSATETIYTGVFKDGIFEGRNGEKGIKYVGEYKDGTMNGQGTATFDNGYKYVG

pLDDT: mean 71.05, std 10.99, range [42.56, 89.75]

=== Feature glossary ===
The record interleaves many kinds of information about one protein. Here is each kind framed as the question it answers.

Q: What are the backbone torsion angles?
A: φ (phi) and ψ (psi) are the two rotatable backbone dihedrals per residue: φ is the C(i-1)–N–Cα–C torsion, ψ is the N–Cα–C–N(i+1) torsion, both in degrees on (−180°, 180°]. α-helical residues cluster near (−60°, −45°); β-strand residues near (−120°, +130°). A Ramachandran plot is simply a scatter of (φ, ψ) for every 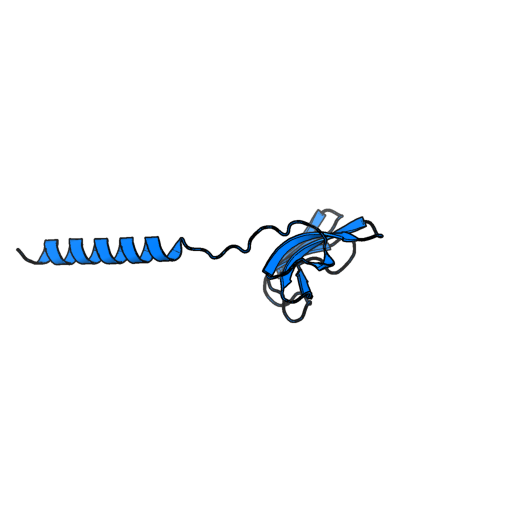residue.

Q: What is the amino-acid chain?
A: This is the polypeptide sequence — one letter per residue, N-terminus first. Length ranges from a few dozen residues for small domains to over a thousand for large multi-domain proteins.

Q: How mobile is each atom in the crystal?
A: For experimental (PDB) structures, the B-factor (temperature factor) quantifies the positional spread of each atom in the crystal — a combination of thermal vibration and static disorder — in units of Å². High B-factors mark flexible loops or poorly resolved regions; low B-factors mark the rigid, well-ordered core.

Q: Are the domains correctly placed relative to each other?
A: Predicted Aligned Error (PAE) is an AlphaFold confidence matrix: entry (i, j) is the expected error in the position of residue j, in ångströms, when the prediction is superimposed on the true structure at residue i. Low PAE within a block of residues means that block is internally rigid and well-predicted; high PAE between two blocks means their relative placement is uncertain even if each block individually is confident.

Q: How confident is the AlphaFold model at each residue?
A: pLDDT is the predicted lDDT-Cα score: AlphaFold's confidence that the local environment of each residue (all inter-atomic distances within 15 Å) is correctly placed. It is a per-residue number between 0 and 100, with higher meaning more reliable.

Q: What family and function is it annotated with?
A: Functional annotations link the protein to curated databases. InterPro entries identify conserved domains and families by matching the sequence against member-database signatures (Pfam, PROSITE, CDD, …). Gene Ontology (GO) terms describe molecular function, biological process, and cellular component in a controlled vocabulary. CATH places the structure in a hierarchical fold classification (Class/Architecture/Topology/Homologous-superfamily). The organism is the source species.

Q: How big and how compact is the whole molecule?
A: Three whole-structure scalars: the radius of gyration (RMS distance of Cα from centroid, in Å), the count of Cα–Cα contacts (pairs closer than 8 Å and separated by more than four residues in sequence — i.e. tertiary, not local, contacts), and the bounding-box dimensions. Together they distinguish compact globular folds from extended fibres or disordered chains.

Q: What known structures does this most resemble?
A: The Foldseek neighbor list gives the closest experimentally determined structures in the PDB, ranked by structural alignment. TM-score near 1 means near-identical fold; near 0.3 means only rough topology match. This is how one finds what a novel AlphaFold prediction most resembles in the solved-structure universe.

Q: Which residues are buried vs exposed?
A: SASA measures how much of the protein is reachable by solvent. It is computed by rolling a water-sized probe over the atomic surface and summing the exposed area (Å²). Per-residue SASA distinguishes core (buried, low SASA) from surface (exposed, high SASA) residues; total SASA is a whole-molecule size measure.

Q: Which residues are in helices, strands, or loops?
A: Eight-state secondary structure (DSSP): H is the canonical α-helix, G the tighter 3₁₀-helix, I the wider π-helix; E/B are β-structure, T and S are turns and bends, and '-' is everything else. DSSP derives these from the pattern of main-chain N–H···O=C hydrogen bonds, not from the sequence.

Q: Where is each backbone atom in 3D?
A: Structure coordinates are given as an mmCIF _atom_site loop: one row per atom with element, residue name, chain id, sequence number, and x/y/z position in Å. Only the four main-chain atoms per residue are included here; side chains are omitted to keep the record compact.

Q: What if only a Cα trace is available?
A: Three-state secondary structure (P-SEA) collapses the eight DSSP classes into helix (a), strand (b), and coil (c). P-SEA assigns these from Cα geometry alone — distances and angles — without requiring backbone oxygens, so it works on any Cα trace.

Q: What do the rendered images show?
A: The six renders are orthographic views along the three Cartesian axes in both directions. Representation (cartoon, sticks, or surface) and color scheme (sequence-rainbow or by-chain) vary across proteins so the training set covers all the common visualization conventions.

Q: What does the local fold look like, residue by residue?
A: Foldseek's 3Di representation compresses backbone geometry into a per-residue letter drawn from a learned twenty-state alphabet. It captures the tertiary interaction pattern around each residue — which residues are packed against it in space, regardless of where they are in sequence.

Q: What do the diagnostic plots show?
A: The contact map is a binary N×N matrix image: pixel (i, j) is dark where Cα_i and Cα_j are within 8 Å and |i−j|>4. Because the |i−j|>4 filter removes local helical contacts, off-diagonal stripes parallel to the main diagonal indicate parallel β-sheets; stripes perpendicular to it indicate antiparallel β-sheets. The Ramachandran plot scatters every residue's (φ, ψ) pair against the sterically allowed regions. The PAE heatmap renders the predicted-aligned-error matrix.